Protein AF-A0A1F9B120-F1 (afdb_monomer_lite)

Structure (mmCIF, N/CA/C/O backbone):
data_AF-A0A1F9B120-F1
#
_entry.id   AF-A0A1F9B120-F1
#
loop_
_atom_site.group_PDB
_atom_site.id
_atom_site.type_symbol
_atom_site.label_atom_id
_atom_site.label_alt_id
_atom_site.label_comp_id
_atom_site.label_asym_id
_atom_site.label_entity_id
_atom_site.label_seq_id
_atom_site.pdbx_PDB_ins_code
_atom_site.Cartn_x
_atom_site.Cartn_y
_atom_site.Cartn_z
_atom_site.occupancy
_atom_site.B_iso_or_equiv
_atom_site.auth_seq_id
_atom_site.auth_comp_id
_atom_site.auth_asym_id
_atom_site.auth_atom_id
_atom_site.pdbx_PDB_model_num
ATOM 1 N N . MET A 1 1 ? -5.969 7.418 18.786 1.00 57.41 1 MET A N 1
ATOM 2 C CA . MET A 1 1 ? -7.085 6.460 18.992 1.00 57.41 1 MET A CA 1
ATOM 3 C C . MET A 1 1 ? -6.621 5.080 18.533 1.00 57.41 1 MET A C 1
ATOM 5 O O . MET A 1 1 ? -5.687 5.028 17.750 1.00 57.41 1 MET A O 1
ATOM 9 N N . MET A 1 2 ? -7.207 3.982 19.022 1.00 72.44 2 MET A N 1
ATOM 10 C CA . MET A 1 2 ? -6.655 2.609 18.945 1.00 72.44 2 MET A CA 1
ATOM 11 C C . MET A 1 2 ? -6.140 2.167 17.556 1.00 72.44 2 MET A C 1
ATOM 13 O O . MET A 1 2 ? -5.063 1.582 17.467 1.00 72.44 2 MET A O 1
ATOM 17 N N . PHE A 1 3 ? -6.826 2.544 16.469 1.00 71.00 3 PHE A N 1
ATOM 18 C CA . PHE A 1 3 ? -6.366 2.329 15.087 1.00 71.00 3 PHE A CA 1
ATOM 19 C C . PHE A 1 3 ? -4.988 2.939 14.799 1.00 71.00 3 PHE A C 1
ATOM 21 O O . PHE A 1 3 ? -4.132 2.298 14.197 1.00 71.00 3 PHE A O 1
ATOM 28 N N . SER A 1 4 ? -4.765 4.174 15.254 1.00 73.00 4 SER A N 1
ATOM 29 C CA . SER A 1 4 ? -3.504 4.903 15.097 1.00 73.00 4 SER A CA 1
ATOM 30 C C . SER A 1 4 ? -2.367 4.201 15.843 1.00 73.00 4 SER A C 1
ATOM 32 O O . SER A 1 4 ? -1.250 4.141 15.343 1.00 73.00 4 SER A O 1
ATOM 34 N N . SER A 1 5 ? -2.662 3.655 17.027 1.00 76.06 5 SER A N 1
ATOM 35 C CA . SER A 1 5 ? -1.691 2.945 17.862 1.00 76.06 5 SER A CA 1
ATOM 36 C C . SER A 1 5 ? -1.282 1.608 17.241 1.00 76.06 5 SER A C 1
ATOM 38 O O . SER A 1 5 ? -0.092 1.337 17.139 1.00 76.06 5 SER A O 1
ATOM 40 N N . MET A 1 6 ? -2.236 0.805 16.752 1.00 75.75 6 MET A N 1
ATOM 41 C CA . MET A 1 6 ? -1.923 -0.479 16.103 1.00 75.75 6 MET A CA 1
ATOM 42 C C . MET A 1 6 ? -1.210 -0.290 14.761 1.00 75.75 6 MET A C 1
ATOM 44 O O . MET A 1 6 ? -0.266 -1.012 14.456 1.00 75.75 6 MET A O 1
ATOM 48 N N . GLN A 1 7 ? -1.589 0.737 13.993 1.00 72.62 7 GLN A N 1
ATOM 49 C CA . GLN A 1 7 ? -0.889 1.088 12.759 1.00 72.62 7 GLN A CA 1
ATOM 50 C C .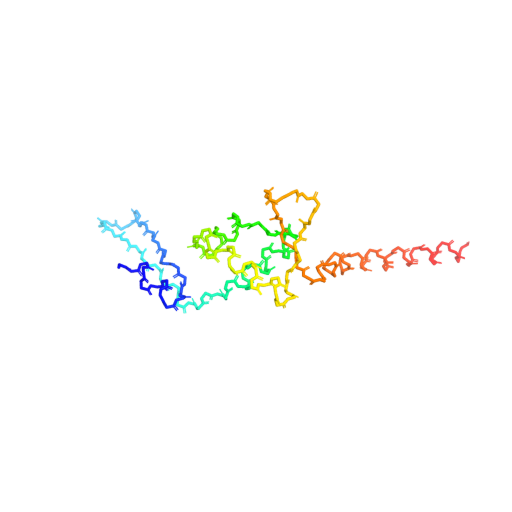 GLN A 1 7 ? 0.553 1.547 13.021 1.00 72.62 7 GLN A C 1
ATOM 52 O O . GLN A 1 7 ? 1.441 1.211 12.241 1.00 72.62 7 GLN A O 1
ATOM 57 N N . ALA A 1 8 ? 0.798 2.290 14.107 1.00 73.19 8 ALA A N 1
ATOM 58 C CA . ALA A 1 8 ? 2.139 2.746 14.478 1.00 73.19 8 ALA A CA 1
ATOM 59 C C . ALA A 1 8 ? 3.080 1.588 14.845 1.00 73.19 8 ALA A C 1
ATOM 61 O O . ALA A 1 8 ? 4.277 1.679 14.589 1.00 73.19 8 ALA A O 1
ATOM 62 N N . VAL A 1 9 ? 2.535 0.507 15.408 1.00 72.88 9 VAL A N 1
ATOM 63 C CA . VAL A 1 9 ? 3.287 -0.705 15.779 1.00 72.88 9 VAL A CA 1
ATOM 64 C C . VAL A 1 9 ? 3.295 -1.741 14.641 1.00 72.88 9 VAL A C 1
ATOM 66 O O . VAL A 1 9 ? 3.931 -2.780 14.749 1.00 72.88 9 VAL A O 1
ATOM 69 N N . GLY A 1 10 ? 2.635 -1.458 13.512 1.00 63.41 10 GLY A N 1
ATOM 70 C CA . GLY A 1 10 ? 2.623 -2.353 12.354 1.00 63.41 10 GLY A CA 1
ATOM 71 C C . GLY A 1 10 ? 1.779 -3.615 12.545 1.00 63.41 10 GLY A C 1
ATOM 72 O O . GLY A 1 10 ? 1.963 -4.569 11.802 1.00 63.41 10 GLY A O 1
ATOM 73 N N . SER A 1 11 ? 0.847 -3.641 13.497 1.00 75.56 11 SER A N 1
ATOM 74 C CA . SER A 1 11 ? -0.078 -4.765 13.697 1.00 75.56 11 SER A CA 1
ATOM 75 C C . SER A 1 11 ? -1.321 -4.639 12.804 1.00 75.56 11 SER A C 1
ATOM 77 O O . SER A 1 11 ? -1.631 -3.563 12.276 1.00 75.56 11 SER A O 1
ATOM 79 N N . TYR A 1 12 ? -2.061 -5.737 12.628 1.00 71.12 12 TYR A N 1
ATOM 80 C CA . TYR A 1 12 ? -3.353 -5.709 11.931 1.00 71.12 12 TYR A CA 1
ATOM 81 C C . TYR A 1 12 ? -4.364 -4.777 12.626 1.00 71.12 12 TYR A C 1
ATOM 83 O O . TYR A 1 12 ? -4.322 -4.619 13.845 1.00 71.12 12 TYR A O 1
ATOM 91 N N . PRO A 1 13 ? -5.282 -4.135 11.876 1.00 73.12 13 PRO A N 1
ATOM 92 C CA . PRO A 1 13 ? -6.296 -3.280 12.476 1.00 73.12 13 PRO A CA 1
ATOM 93 C C . PRO A 1 13 ? -7.249 -4.092 13.374 1.00 73.12 13 PRO A C 1
ATOM 95 O O . PRO A 1 13 ? -7.498 -5.268 13.098 1.00 73.12 13 PRO A O 1
ATOM 98 N N . PRO A 1 14 ? -7.819 -3.465 14.416 1.00 80.19 14 PRO A N 1
ATOM 99 C CA . PRO A 1 14 ? -8.784 -4.119 15.290 1.00 80.19 14 PRO A CA 1
ATOM 100 C C . PRO A 1 14 ? -10.068 -4.460 14.524 1.00 80.19 14 PRO A C 1
ATOM 102 O O . PRO A 1 14 ? -10.560 -3.654 13.728 1.00 80.19 14 PRO A O 1
ATOM 105 N N . LEU A 1 15 ? -10.618 -5.647 14.784 1.00 79.62 15 LEU A N 1
ATOM 106 C CA . LEU A 1 15 ? -11.903 -6.087 14.242 1.00 79.62 15 LEU A CA 1
ATOM 107 C C . LEU A 1 15 ? -12.998 -5.868 15.287 1.00 79.62 15 LEU A C 1
ATOM 109 O O . LEU A 1 15 ? -12.824 -6.235 16.449 1.00 79.62 15 LEU A O 1
ATOM 113 N N . TYR A 1 16 ? -14.120 -5.289 14.862 1.00 79.69 16 TYR A N 1
ATOM 114 C CA . TYR A 1 16 ? -15.265 -5.002 15.724 1.00 79.69 16 TYR A CA 1
ATOM 115 C C . TYR A 1 16 ? -16.461 -5.830 15.282 1.00 79.69 16 TYR A C 1
ATOM 117 O O . TYR A 1 16 ? -16.879 -5.751 14.127 1.00 79.69 16 TYR A O 1
ATOM 125 N N . PHE A 1 17 ? -17.031 -6.575 16.221 1.00 76.12 17 PHE A N 1
ATOM 126 C CA . PHE A 1 17 ? -18.272 -7.308 16.024 1.00 76.12 17 PHE A CA 1
ATOM 127 C C . PHE A 1 17 ? -19.285 -6.848 17.069 1.00 76.12 17 PHE A C 1
ATOM 129 O O . PHE A 1 17 ? -19.014 -6.891 18.272 1.00 76.12 17 PHE A O 1
ATOM 136 N N . SER A 1 18 ? -20.453 -6.392 16.615 1.00 75.25 18 SER A N 1
ATOM 137 C CA . SER A 1 18 ? -21.607 -6.225 17.493 1.00 75.25 18 SER A CA 1
ATOM 138 C C . SER A 1 18 ? -22.197 -7.603 17.767 1.00 75.25 18 SER A C 1
ATOM 140 O O . SER A 1 18 ? -22.432 -8.381 16.841 1.00 75.25 18 SER A O 1
ATOM 142 N N . SER A 1 19 ? -22.404 -7.929 19.041 1.00 67.62 19 SER A N 1
ATOM 143 C CA . SER A 1 19 ? -23.056 -9.181 19.414 1.00 67.62 19 SER A CA 1
ATOM 144 C C . SER A 1 19 ? -24.530 -8.907 19.697 1.00 67.62 19 SER A C 1
ATOM 146 O O . SER A 1 19 ? -24.834 -8.324 20.735 1.00 67.62 19 SER A O 1
ATOM 148 N N . PRO A 1 20 ? -25.458 -9.323 18.819 1.00 66.88 20 PRO A N 1
ATOM 149 C CA . PRO A 1 20 ? -26.888 -9.137 19.059 1.00 66.88 20 PRO A CA 1
ATOM 150 C C . PRO A 1 20 ? -27.443 -10.091 20.130 1.00 66.88 20 PRO A C 1
ATOM 152 O O . PRO A 1 20 ? -28.608 -9.988 20.492 1.00 66.88 20 PRO A O 1
ATOM 155 N N . TYR A 1 21 ? -26.634 -11.043 20.610 1.00 65.81 21 TYR A N 1
ATOM 156 C CA . TYR A 1 21 ? -27.040 -12.080 21.566 1.00 65.81 21 TYR A CA 1
ATOM 157 C C . TYR A 1 21 ? -26.727 -11.726 23.024 1.00 65.81 21 TYR A C 1
ATOM 159 O O . TYR A 1 21 ? -27.046 -12.497 23.925 1.00 65.81 21 TYR A O 1
ATOM 167 N N . LEU A 1 22 ? -26.065 -10.593 23.263 1.00 66.00 22 LEU A N 1
ATOM 168 C CA . LEU A 1 22 ? -25.861 -10.054 24.601 1.00 66.00 22 LEU A CA 1
ATOM 169 C C . LEU A 1 22 ? -27.055 -9.158 24.940 1.00 66.00 22 LEU A C 1
ATOM 171 O O . LEU A 1 22 ? -27.415 -8.286 24.158 1.00 66.00 22 LEU A O 1
ATOM 175 N N . GLU A 1 23 ? -27.657 -9.354 26.115 1.00 66.94 23 GLU A N 1
ATOM 176 C CA . GLU A 1 23 ? -28.783 -8.528 26.593 1.00 66.94 23 GLU A CA 1
ATOM 177 C C . GLU A 1 23 ? -28.394 -7.058 26.852 1.00 66.94 23 GLU A C 1
ATOM 179 O O . GLU A 1 23 ? -29.246 -6.226 27.155 1.00 66.94 23 GLU A O 1
ATOM 184 N N . GLN A 1 24 ? -27.106 -6.728 26.739 1.00 74.12 24 GLN A N 1
ATOM 185 C CA . GLN A 1 24 ? -26.544 -5.394 26.920 1.00 74.12 24 GLN A CA 1
ATOM 186 C C . GLN A 1 24 ? -25.777 -4.984 25.660 1.00 74.12 24 GLN A C 1
ATOM 188 O O . GLN A 1 24 ? -25.124 -5.825 25.037 1.00 74.12 24 GLN A O 1
ATOM 193 N N . ASP A 1 25 ? -25.801 -3.689 25.328 1.00 75.88 25 ASP A N 1
ATOM 194 C CA . ASP A 1 25 ? -25.007 -3.121 24.234 1.00 75.88 25 ASP A CA 1
ATOM 195 C C . ASP A 1 25 ? -23.512 -3.368 24.481 1.00 75.88 25 ASP A C 1
ATOM 197 O O . ASP A 1 25 ? -22.864 -2.706 25.295 1.00 75.88 25 ASP A O 1
ATOM 201 N N . ALA A 1 26 ? -22.959 -4.345 23.764 1.00 74.31 26 ALA A N 1
ATOM 202 C CA . ALA A 1 26 ? -21.578 -4.772 23.897 1.00 74.31 26 ALA A CA 1
ATOM 203 C C . ALA A 1 26 ? -20.925 -4.956 22.522 1.00 74.31 26 ALA A C 1
ATOM 205 O O . ALA A 1 26 ? -21.510 -5.499 21.579 1.00 74.31 26 ALA A O 1
ATOM 206 N N . VAL A 1 27 ? -19.669 -4.518 22.424 1.00 75.00 27 VAL A N 1
ATOM 207 C CA . VAL A 1 27 ? -18.841 -4.662 21.225 1.00 75.00 27 VAL A CA 1
ATOM 208 C C . VAL A 1 27 ? -17.683 -5.592 21.547 1.00 75.00 27 VAL A C 1
ATOM 210 O O . VAL A 1 27 ? -16.869 -5.305 22.424 1.00 75.00 27 VAL A O 1
ATOM 213 N N . MET A 1 28 ? -17.592 -6.701 20.816 1.00 79.00 28 MET A N 1
ATOM 214 C CA . MET A 1 28 ? -16.432 -7.578 20.878 1.00 79.00 28 MET A CA 1
ATOM 215 C C . MET A 1 28 ? -15.329 -6.996 19.995 1.00 79.00 28 MET A C 1
ATOM 217 O O . MET A 1 28 ? -15.535 -6.766 18.800 1.00 79.00 28 MET A O 1
ATOM 221 N N . VAL A 1 29 ? -14.158 -6.766 20.590 1.00 75.06 29 VAL A N 1
ATOM 222 C CA . VAL A 1 29 ? -12.966 -6.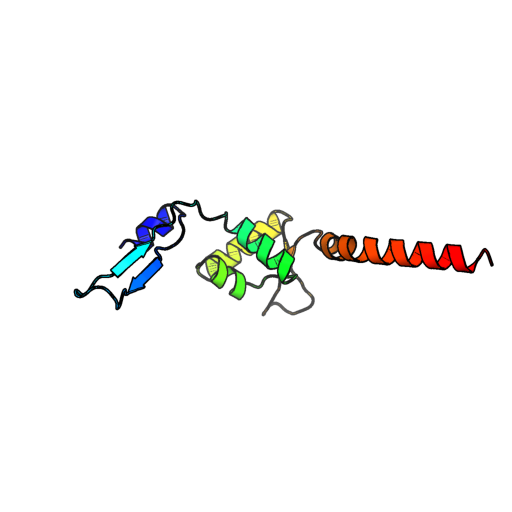287 19.885 1.00 75.06 29 VAL A CA 1
ATOM 223 C C . VAL A 1 29 ? -11.953 -7.419 19.813 1.00 75.06 29 VAL A C 1
ATOM 225 O O . VAL A 1 29 ? -11.468 -7.889 20.841 1.00 75.06 29 VAL A O 1
ATOM 228 N N . THR A 1 30 ? -11.610 -7.846 18.602 1.00 77.44 30 THR A N 1
ATOM 229 C CA . THR A 1 30 ? -10.546 -8.830 18.381 1.00 77.44 30 THR A CA 1
ATOM 230 C C . THR A 1 30 ? -9.284 -8.109 17.925 1.00 77.44 30 THR A C 1
ATOM 232 O O . THR A 1 30 ? -9.275 -7.445 16.886 1.00 77.44 30 THR A O 1
ATOM 235 N N . LEU A 1 31 ? -8.218 -8.240 18.717 1.00 73.94 31 LEU A N 1
ATOM 236 C CA . LEU A 1 31 ? -6.895 -7.698 18.418 1.00 73.94 31 LEU A CA 1
ATOM 237 C C . LEU A 1 31 ? -5.995 -8.836 17.947 1.00 73.94 31 LEU A C 1
ATOM 239 O O . LEU A 1 31 ? -5.638 -9.712 18.732 1.00 73.94 31 LEU A O 1
ATOM 243 N N . LEU A 1 32 ? -5.628 -8.826 16.670 1.00 67.94 32 LEU A N 1
ATOM 244 C CA . LEU A 1 32 ? -4.650 -9.767 16.139 1.00 67.94 32 LEU A CA 1
ATOM 245 C C . LEU A 1 32 ? -3.253 -9.187 16.381 1.00 67.94 32 LEU A C 1
ATOM 247 O O . LEU A 1 32 ? -2.877 -8.190 15.765 1.00 67.94 32 LEU A O 1
ATOM 251 N N . ASN A 1 33 ? -2.497 -9.796 17.298 1.00 61.81 33 ASN A N 1
ATOM 252 C CA . ASN A 1 33 ? -1.127 -9.393 17.650 1.00 61.81 33 ASN A CA 1
ATOM 253 C C . ASN A 1 33 ? -0.080 -9.894 16.635 1.00 61.81 33 ASN A C 1
ATOM 255 O O . ASN A 1 33 ? 1.071 -10.146 16.981 1.00 61.81 33 ASN A O 1
ATOM 259 N N . GLU A 1 34 ? -0.493 -10.105 15.390 1.00 68.94 34 GLU A N 1
ATOM 260 C CA . GLU A 1 34 ? 0.398 -10.534 14.322 1.00 68.94 34 GLU A CA 1
ATOM 261 C C . GLU A 1 34 ? 1.032 -9.301 13.681 1.00 68.94 34 GLU A C 1
ATOM 263 O O . GLU A 1 34 ? 0.342 -8.333 13.332 1.00 68.94 34 GLU A O 1
ATOM 268 N N . GLU A 1 35 ? 2.358 -9.334 13.548 1.00 68.69 35 GLU A N 1
ATOM 269 C CA . GLU A 1 35 ? 3.095 -8.329 12.795 1.00 68.69 35 GLU A CA 1
ATOM 270 C C . GLU A 1 35 ? 2.613 -8.375 11.347 1.00 68.69 35 GLU A C 1
ATOM 272 O O . GLU A 1 35 ? 2.588 -9.426 10.698 1.00 68.69 35 GLU A O 1
ATOM 277 N N . ARG A 1 36 ? 2.155 -7.231 10.842 1.00 68.69 36 ARG A N 1
ATOM 278 C CA . ARG A 1 36 ? 1.667 -7.153 9.477 1.00 68.69 36 ARG A CA 1
ATOM 279 C C . ARG A 1 36 ? 2.850 -7.417 8.541 1.00 68.69 36 ARG A C 1
ATOM 281 O O . ARG A 1 36 ? 3.865 -6.730 8.672 1.00 68.69 36 ARG A O 1
ATOM 288 N N . PRO A 1 37 ? 2.697 -8.316 7.54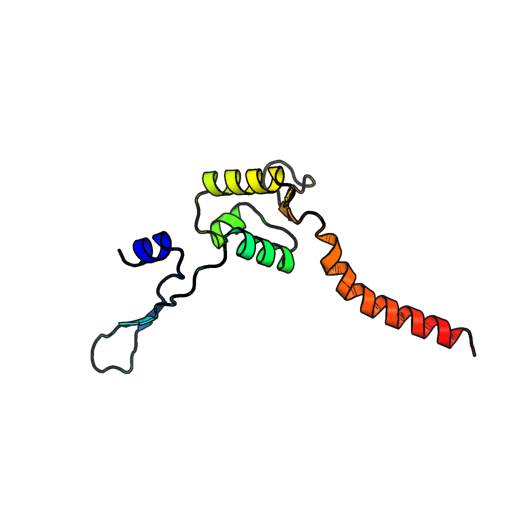9 1.00 75.38 37 PRO A N 1
ATOM 289 C CA . PRO A 1 37 ? 3.721 -8.545 6.540 1.00 75.38 37 PRO A CA 1
ATOM 290 C C . PRO A 1 37 ? 4.195 -7.224 5.947 1.00 75.38 37 PRO A C 1
ATOM 292 O O . PRO A 1 37 ? 3.390 -6.296 5.756 1.00 75.38 37 PRO A O 1
ATOM 295 N N . ALA A 1 38 ? 5.483 -7.125 5.634 1.00 84.31 38 ALA A N 1
ATOM 296 C CA . ALA A 1 38 ? 6.036 -5.890 5.101 1.00 84.31 38 ALA A CA 1
ATOM 297 C C . ALA A 1 38 ? 5.245 -5.466 3.851 1.00 84.31 38 ALA A C 1
ATOM 299 O O . ALA A 1 38 ? 4.742 -6.299 3.095 1.00 84.31 38 ALA A O 1
ATOM 300 N N . VAL A 1 39 ? 5.132 -4.158 3.592 1.00 85.88 39 VAL A N 1
ATOM 301 C CA . VAL A 1 39 ? 4.345 -3.664 2.442 1.00 85.88 39 VAL A CA 1
ATOM 302 C C . VAL A 1 39 ? 4.797 -4.317 1.129 1.00 85.88 39 VAL A C 1
ATOM 304 O O . VAL A 1 39 ? 3.974 -4.585 0.257 1.00 85.88 39 VAL A O 1
ATOM 307 N N . TRP A 1 40 ? 6.093 -4.616 1.008 1.00 87.38 40 TRP A N 1
ATOM 308 C CA . TRP A 1 40 ? 6.638 -5.348 -0.129 1.00 87.38 40 TRP A CA 1
ATOM 309 C C . TRP A 1 40 ? 6.054 -6.757 -0.285 1.00 87.38 40 TRP A C 1
ATOM 311 O O . TRP A 1 40 ? 5.722 -7.134 -1.401 1.00 87.38 40 TRP A O 1
ATOM 321 N N . GLU A 1 41 ? 5.896 -7.525 0.791 1.00 87.25 41 GLU A N 1
ATOM 322 C CA . GLU A 1 41 ? 5.377 -8.898 0.727 1.00 87.25 41 GLU A CA 1
ATOM 323 C C . GLU A 1 41 ? 3.928 -8.907 0.241 1.00 87.25 41 GLU A C 1
ATOM 325 O O . GLU A 1 41 ? 3.594 -9.613 -0.707 1.00 87.25 41 GLU A O 1
ATOM 330 N N . GLN A 1 42 ? 3.099 -8.009 0.781 1.00 87.94 42 GLN A N 1
ATOM 331 C CA . GLN A 1 42 ? 1.711 -7.836 0.337 1.00 87.94 42 GLN A CA 1
ATOM 332 C C . GLN A 1 42 ? 1.621 -7.445 -1.149 1.00 87.94 42 GLN A C 1
ATOM 334 O O . GLN A 1 42 ? 0.734 -7.896 -1.873 1.00 87.94 42 GLN A O 1
ATOM 339 N N . VAL A 1 43 ? 2.538 -6.592 -1.616 1.00 90.19 43 VAL A N 1
ATOM 340 C CA . VAL A 1 43 ? 2.621 -6.172 -3.022 1.00 90.19 43 VAL A CA 1
ATOM 341 C C . VAL A 1 43 ? 3.130 -7.301 -3.914 1.00 90.19 43 VAL A C 1
ATOM 343 O O . VAL A 1 43 ? 2.581 -7.509 -4.992 1.00 90.19 43 VAL A O 1
ATOM 346 N N . SER A 1 44 ? 4.144 -8.041 -3.473 1.00 86.19 44 SER A N 1
ATOM 347 C CA . SER A 1 44 ? 4.695 -9.197 -4.179 1.00 86.19 44 SER A CA 1
ATOM 348 C C . SER A 1 44 ? 3.615 -10.255 -4.386 1.00 86.19 44 SER A C 1
ATOM 350 O O . SER A 1 44 ? 3.395 -10.691 -5.513 1.00 86.19 44 SER A O 1
ATOM 352 N N . ASP A 1 45 ? 2.853 -10.581 -3.341 1.00 87.44 45 ASP A N 1
ATOM 353 C CA . ASP A 1 45 ? 1.727 -11.513 -3.418 1.00 87.44 45 ASP A CA 1
ATOM 354 C C . ASP A 1 45 ? 0.613 -11.014 -4.334 1.00 87.44 45 ASP A C 1
ATOM 356 O O . ASP A 1 45 ? 0.060 -11.783 -5.125 1.00 87.44 45 ASP A O 1
ATOM 360 N N . TRP A 1 46 ? 0.303 -9.716 -4.280 1.00 89.75 46 TRP A N 1
ATOM 361 C CA . TRP A 1 46 ? -0.644 -9.104 -5.207 1.00 89.75 46 TRP A CA 1
ATOM 362 C C . TRP A 1 46 ? -0.187 -9.255 -6.661 1.00 89.75 46 TRP A C 1
ATOM 364 O O . TRP A 1 46 ? -0.992 -9.644 -7.506 1.00 89.75 46 TRP A O 1
ATOM 374 N N . ILE A 1 47 ? 1.089 -8.991 -6.957 1.00 89.00 47 ILE A N 1
ATOM 375 C CA . ILE A 1 47 ? 1.655 -9.130 -8.304 1.00 89.00 47 ILE A CA 1
ATOM 376 C C . ILE A 1 47 ? 1.688 -10.599 -8.733 1.00 89.00 47 ILE A C 1
ATOM 378 O O . ILE A 1 47 ? 1.352 -10.889 -9.874 1.00 89.00 47 ILE A O 1
ATOM 382 N N . ASN A 1 48 ? 2.012 -11.538 -7.842 1.00 85.06 48 ASN A N 1
ATOM 383 C CA . ASN A 1 48 ? 1.999 -12.968 -8.167 1.00 85.06 48 ASN A CA 1
ATOM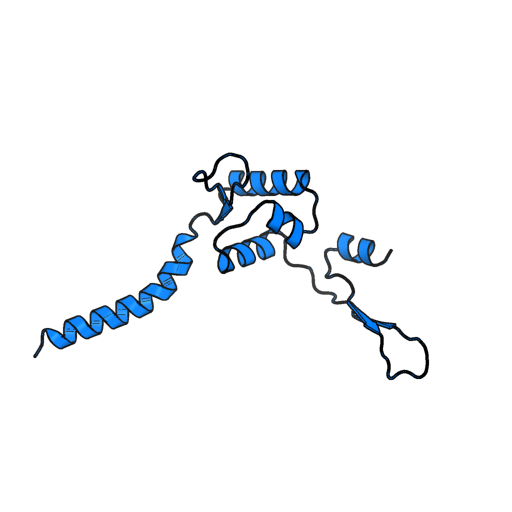 384 C C . ASN A 1 48 ? 0.590 -13.446 -8.574 1.00 85.06 48 ASN A C 1
ATOM 386 O O . ASN A 1 48 ? 0.464 -14.325 -9.420 1.00 85.06 48 ASN A O 1
ATOM 390 N N . ARG A 1 49 ? -0.472 -12.851 -8.008 1.00 85.75 49 ARG A N 1
ATOM 391 C CA . ARG A 1 49 ? -1.873 -13.190 -8.325 1.00 85.75 49 ARG A CA 1
ATOM 392 C C . ARG A 1 49 ? -2.452 -12.412 -9.512 1.00 85.75 49 ARG A C 1
ATOM 394 O O . ARG A 1 49 ? -3.260 -12.957 -10.252 1.00 85.75 49 ARG A O 1
ATOM 401 N N . ASN A 1 50 ? -2.080 -11.141 -9.679 1.00 86.88 50 ASN A N 1
ATOM 402 C CA . ASN A 1 50 ? -2.686 -10.224 -10.662 1.00 86.88 50 ASN A CA 1
ATOM 403 C C . ASN A 1 50 ? -1.751 -9.864 -11.836 1.00 86.88 50 ASN A C 1
ATOM 405 O O . ASN A 1 50 ? -2.140 -9.123 -12.739 1.00 86.88 50 ASN A O 1
ATOM 409 N N . GLY A 1 51 ? -0.500 -10.323 -11.812 1.00 85.56 51 GLY A N 1
ATOM 410 C CA . GLY A 1 51 ? 0.545 -10.088 -12.816 1.00 85.56 51 GLY A CA 1
ATOM 411 C C . GLY A 1 51 ? 1.204 -8.704 -12.767 1.00 85.56 51 GLY A C 1
ATOM 412 O O . GLY A 1 51 ? 2.379 -8.560 -13.095 1.00 85.56 51 GLY A O 1
ATOM 413 N N . SER A 1 52 ? 0.482 -7.669 -12.340 1.00 88.88 52 SER A N 1
ATOM 414 C CA . SER A 1 52 ? 0.994 -6.296 -12.278 1.00 88.88 52 SER A CA 1
ATOM 415 C C . SER A 1 52 ? 0.344 -5.496 -11.155 1.00 88.88 52 SER A C 1
ATOM 417 O O . SER A 1 52 ? -0.722 -5.867 -10.665 1.00 88.88 52 SER A O 1
ATOM 419 N N . ILE A 1 53 ? 0.978 -4.391 -10.762 1.00 91.19 53 ILE A N 1
ATOM 420 C CA . ILE A 1 53 ? 0.447 -3.454 -9.776 1.00 91.19 53 ILE A CA 1
ATOM 421 C C . ILE A 1 53 ? 0.387 -2.026 -10.320 1.00 91.19 53 ILE A C 1
ATOM 423 O O . ILE A 1 53 ? 1.309 -1.554 -10.984 1.00 91.19 53 ILE A O 1
ATOM 427 N N . SER A 1 54 ? -0.694 -1.311 -10.015 1.00 91.94 54 SER A N 1
ATOM 428 C CA . SER A 1 54 ? -0.811 0.132 -10.258 1.00 91.94 54 SER A CA 1
ATOM 429 C C . SER A 1 54 ? -0.619 0.957 -8.978 1.00 91.94 54 SER A C 1
ATOM 431 O O . SER A 1 54 ? -0.782 0.464 -7.862 1.00 91.94 54 SER A O 1
ATOM 433 N N . ASN A 1 55 ? -0.345 2.262 -9.109 1.00 91.38 55 ASN A N 1
ATOM 434 C CA . ASN A 1 55 ? -0.270 3.169 -7.950 1.00 91.38 55 ASN A CA 1
ATOM 435 C C . ASN A 1 55 ? -1.575 3.152 -7.126 1.00 91.38 55 ASN A C 1
ATOM 437 O O . ASN A 1 55 ? -1.550 3.121 -5.898 1.00 91.38 55 ASN A O 1
ATOM 441 N N . ARG A 1 56 ? -2.733 3.076 -7.796 1.00 90.38 56 ARG A N 1
ATOM 442 C CA . ARG A 1 56 ? -4.038 2.958 -7.129 1.00 90.38 56 ARG A CA 1
ATOM 443 C C . ARG A 1 56 ? -4.124 1.702 -6.259 1.00 90.38 56 ARG A C 1
ATOM 445 O O . ARG A 1 56 ? -4.596 1.785 -5.128 1.00 90.38 56 ARG A O 1
ATOM 452 N N . GLU A 1 57 ? -3.676 0.561 -6.774 1.00 91.25 57 GLU A N 1
ATOM 453 C CA . GLU A 1 57 ? -3.667 -0.698 -6.024 1.00 91.25 57 GLU A CA 1
ATOM 454 C C . GLU A 1 57 ? -2.699 -0.643 -4.846 1.00 91.25 57 GLU A C 1
ATOM 456 O O . GLU A 1 57 ? -3.088 -1.008 -3.740 1.00 91.25 57 GLU A O 1
ATOM 461 N N . LEU A 1 58 ? -1.493 -0.098 -5.041 1.00 91.69 58 LEU A N 1
ATOM 462 C CA . LEU A 1 58 ? -0.525 0.072 -3.958 1.00 91.69 58 LEU A CA 1
ATOM 463 C C . LEU A 1 58 ? -1.096 0.914 -2.813 1.00 91.69 58 LEU A C 1
ATOM 465 O O . LEU A 1 58 ? -0.984 0.536 -1.650 1.00 91.69 58 LEU A O 1
ATOM 469 N N . ARG A 1 59 ? -1.753 2.034 -3.131 1.00 92.88 59 ARG A N 1
ATOM 470 C CA . ARG A 1 59 ? -2.409 2.878 -2.124 1.00 92.88 59 ARG A CA 1
ATOM 471 C C . ARG A 1 59 ? -3.487 2.121 -1.357 1.00 92.88 59 ARG A C 1
ATOM 473 O O . ARG A 1 59 ? -3.596 2.298 -0.149 1.00 92.88 59 ARG A O 1
ATOM 480 N N . ARG A 1 60 ? -4.262 1.273 -2.041 1.00 89.69 60 ARG A N 1
ATOM 481 C CA . ARG A 1 60 ? -5.304 0.450 -1.415 1.00 89.69 60 ARG A CA 1
ATOM 482 C C . ARG A 1 60 ? -4.714 -0.618 -0.491 1.00 89.69 60 ARG A C 1
ATOM 484 O O . ARG A 1 60 ? -5.242 -0.811 0.593 1.00 89.69 60 ARG A O 1
ATOM 491 N N . ILE A 1 61 ? -3.633 -1.282 -0.904 1.00 87.31 61 ILE A N 1
ATOM 492 C CA . ILE A 1 61 ? -2.966 -2.330 -0.113 1.00 87.31 61 ILE A CA 1
ATOM 493 C C . ILE A 1 61 ? -2.288 -1.711 1.113 1.00 87.31 61 ILE A C 1
ATOM 495 O O . ILE A 1 61 ? -2.536 -2.117 2.244 1.00 87.31 61 ILE A O 1
ATOM 499 N N . ALA A 1 62 ? -1.457 -0.693 0.901 1.00 86.06 62 ALA A N 1
ATOM 500 C CA . ALA A 1 62 ? -0.616 -0.124 1.948 1.00 86.06 62 ALA A CA 1
ATOM 501 C C . ALA A 1 62 ? -1.318 0.951 2.798 1.00 86.06 62 ALA A C 1
ATOM 503 O O . ALA A 1 62 ? -0.796 1.329 3.842 1.00 86.06 62 ALA A O 1
ATOM 504 N N . GLY A 1 63 ? -2.478 1.465 2.374 1.00 86.50 63 GLY A N 1
ATOM 505 C CA . GLY A 1 63 ? -3.183 2.544 3.076 1.00 86.50 63 GLY A CA 1
ATOM 506 C C . GLY A 1 63 ? -2.415 3.872 3.079 1.00 86.50 63 GLY A C 1
ATOM 507 O O . GLY A 1 63 ? -2.483 4.621 4.050 1.00 86.50 63 GLY A O 1
ATOM 508 N N . ILE A 1 64 ? -1.647 4.152 2.020 1.00 89.00 64 ILE A N 1
ATOM 509 C CA . ILE A 1 64 ? -0.760 5.323 1.920 1.00 89.00 64 ILE A CA 1
ATOM 510 C C . ILE A 1 64 ? -1.224 6.335 0.867 1.00 89.00 64 ILE A C 1
ATOM 512 O O . ILE A 1 64 ? -1.968 6.031 -0.069 1.00 89.00 64 ILE A O 1
ATOM 516 N N . GLU A 1 65 ? -0.730 7.563 0.998 1.00 89.56 65 GLU A N 1
ATOM 517 C CA . GLU A 1 65 ? -0.972 8.647 0.047 1.00 89.56 65 GLU A CA 1
ATOM 518 C C . GLU A 1 65 ? -0.243 8.450 -1.288 1.00 89.56 65 GLU A C 1
ATOM 520 O O . GLU A 1 65 ? 0.791 7.783 -1.372 1.00 89.56 65 GLU A O 1
ATOM 525 N N . THR A 1 66 ? -0.742 9.114 -2.335 1.00 90.31 66 THR A N 1
ATOM 526 C CA . THR A 1 66 ? -0.217 9.023 -3.707 1.00 90.31 66 THR A CA 1
ATOM 527 C C . THR A 1 66 ? 1.273 9.320 -3.804 1.00 90.31 66 THR A C 1
ATOM 529 O O . THR A 1 66 ? 1.995 8.594 -4.479 1.00 90.31 66 THR A O 1
ATOM 532 N N . LEU A 1 67 ? 1.754 10.369 -3.132 1.00 90.75 67 LEU A N 1
ATOM 533 C CA . LEU A 1 67 ? 3.158 10.767 -3.227 1.00 90.75 67 LEU A CA 1
ATOM 534 C C . LEU A 1 67 ? 4.082 9.727 -2.580 1.00 90.75 67 LEU A C 1
ATOM 536 O O . LEU A 1 67 ? 5.136 9.409 -3.131 1.00 90.75 67 LEU A O 1
ATOM 540 N N . LYS A 1 68 ? 3.670 9.165 -1.435 1.00 90.00 68 LYS A N 1
ATOM 541 C CA . LYS A 1 68 ? 4.396 8.079 -0.762 1.00 90.00 68 LYS A CA 1
ATOM 542 C C . LYS A 1 68 ? 4.401 6.818 -1.626 1.00 90.00 68 LYS A C 1
ATOM 544 O O . LYS A 1 68 ? 5.466 6.247 -1.835 1.00 90.00 68 LYS A O 1
ATOM 549 N N . ALA A 1 69 ? 3.257 6.452 -2.203 1.00 91.69 69 ALA A N 1
ATOM 550 C CA . ALA A 1 69 ? 3.143 5.323 -3.122 1.00 91.69 69 ALA A CA 1
ATOM 551 C C . ALA A 1 69 ? 4.062 5.474 -4.346 1.00 91.69 69 ALA A C 1
ATOM 553 O O . ALA A 1 69 ? 4.815 4.557 -4.662 1.00 91.69 69 ALA A O 1
ATOM 554 N N . SER A 1 70 ? 4.082 6.647 -4.987 1.00 90.31 70 SER A N 1
ATOM 555 C CA . SER A 1 70 ? 4.975 6.918 -6.121 1.00 90.31 70 SER A CA 1
ATOM 556 C C . SER A 1 70 ? 6.455 6.800 -5.744 1.00 90.31 70 SER A C 1
ATOM 558 O O . SER A 1 70 ? 7.234 6.227 -6.503 1.00 90.31 70 SER A O 1
ATOM 560 N N . LYS A 1 71 ? 6.855 7.306 -4.567 1.00 92.94 71 LYS A N 1
ATOM 561 C CA . LYS A 1 71 ? 8.234 7.166 -4.068 1.00 92.94 71 LYS A CA 1
ATOM 562 C C . LYS A 1 71 ? 8.602 5.706 -3.806 1.00 92.94 71 LYS A C 1
ATOM 564 O O . LYS A 1 71 ? 9.713 5.304 -4.132 1.00 92.94 71 LYS A O 1
ATOM 569 N N . MET A 1 72 ? 7.684 4.920 -3.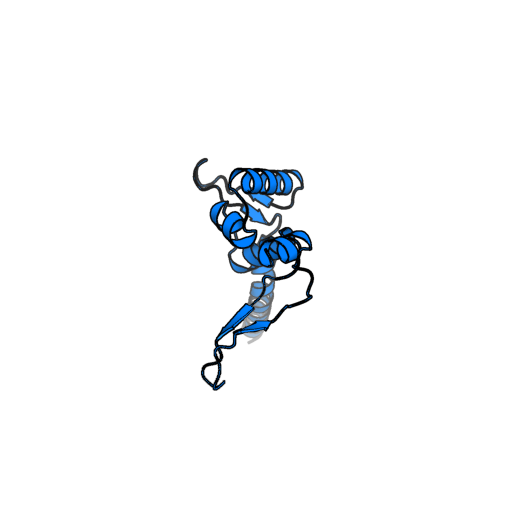246 1.00 92.31 72 MET A N 1
ATOM 570 C CA . MET A 1 72 ? 7.902 3.493 -2.993 1.00 92.31 72 MET A CA 1
ATOM 571 C C . MET A 1 72 ? 8.045 2.700 -4.290 1.00 92.31 72 MET A C 1
ATOM 573 O O . MET A 1 72 ? 9.001 1.946 -4.424 1.00 92.31 72 MET A O 1
ATOM 577 N N . LEU A 1 73 ? 7.162 2.929 -5.269 1.00 91.12 73 LEU A N 1
ATOM 578 C CA . LEU A 1 73 ? 7.266 2.308 -6.593 1.00 91.12 73 LEU A CA 1
ATOM 579 C C . LEU A 1 73 ? 8.597 2.640 -7.256 1.00 91.12 73 LEU A C 1
ATOM 581 O O . LEU A 1 73 ? 9.271 1.738 -7.735 1.00 91.12 73 LEU A O 1
ATOM 585 N N . LYS A 1 74 ? 9.005 3.915 -7.228 1.00 90.94 74 LYS A N 1
ATOM 586 C CA . LYS A 1 74 ? 10.306 4.325 -7.758 1.00 90.94 74 LYS A CA 1
ATOM 587 C C . LYS A 1 74 ? 11.451 3.608 -7.040 1.00 90.94 74 LYS A C 1
ATOM 589 O O . LYS A 1 74 ? 12.287 3.028 -7.708 1.00 90.94 74 LYS A O 1
ATOM 594 N N . LYS A 1 75 ? 11.441 3.563 -5.704 1.00 93.12 75 LYS A N 1
ATOM 595 C CA . LYS A 1 75 ? 12.462 2.857 -4.914 1.00 93.12 75 LYS A CA 1
ATOM 596 C C . LYS A 1 75 ? 12.564 1.372 -5.285 1.00 93.12 75 LYS A C 1
ATOM 598 O O . LYS A 1 75 ? 13.662 0.839 -5.321 1.00 93.12 75 LYS A O 1
ATOM 603 N N . TRP A 1 76 ? 11.441 0.701 -5.539 1.00 92.50 76 TRP A N 1
ATOM 604 C CA . TRP A 1 76 ? 11.437 -0.708 -5.945 1.00 92.50 76 TRP A CA 1
ATOM 605 C C . TRP A 1 76 ? 11.872 -0.925 -7.394 1.00 92.50 76 TRP A C 1
ATOM 607 O O . TRP A 1 76 ? 12.436 -1.969 -7.699 1.00 92.50 76 TRP A O 1
ATOM 617 N N . VAL A 1 77 ? 11.639 0.046 -8.278 1.00 90.56 77 VAL A N 1
ATOM 618 C CA . VAL A 1 77 ? 12.224 0.042 -9.626 1.00 90.56 77 VAL A CA 1
ATOM 619 C C . VAL A 1 77 ? 13.735 0.260 -9.550 1.00 90.56 77 VAL A C 1
ATOM 621 O O . VAL A 1 77 ? 14.480 -0.505 -10.141 1.00 90.56 77 VAL A O 1
ATOM 624 N N . ASP A 1 78 ? 14.187 1.239 -8.762 1.00 90.31 78 ASP A N 1
ATOM 625 C CA . ASP A 1 78 ? 15.610 1.549 -8.562 1.00 90.31 78 ASP A CA 1
ATOM 626 C C . ASP A 1 78 ? 16.377 0.385 -7.895 1.00 90.31 78 ASP A C 1
ATOM 628 O O . ASP A 1 78 ? 17.595 0.300 -8.009 1.00 90.31 78 ASP A O 1
ATOM 632 N N . ALA A 1 79 ? 15.672 -0.501 -7.183 1.00 88.06 79 ALA A N 1
ATOM 633 C CA . ALA A 1 79 ? 16.219 -1.697 -6.540 1.00 88.06 79 ALA A CA 1
ATOM 634 C C . ALA A 1 79 ? 16.089 -2.976 -7.394 1.00 88.06 79 ALA A C 1
ATOM 636 O O . ALA A 1 79 ? 16.247 -4.070 -6.856 1.00 88.06 79 ALA A O 1
ATOM 637 N N . ASP A 1 80 ? 15.739 -2.860 -8.681 1.00 86.88 80 ASP A N 1
ATOM 638 C CA . ASP A 1 80 ? 15.536 -3.990 -9.603 1.00 86.88 80 ASP A CA 1
ATOM 639 C C . ASP A 1 80 ? 14.514 -5.033 -9.106 1.00 86.88 80 ASP A C 1
ATOM 641 O O . ASP A 1 80 ? 14.592 -6.228 -9.393 1.00 86.88 80 ASP A O 1
ATOM 645 N N . MET A 1 81 ? 13.504 -4.586 -8.357 1.00 87.38 81 MET A N 1
ATOM 646 C CA . MET A 1 81 ? 12.414 -5.441 -7.873 1.00 87.38 81 MET A CA 1
ATOM 647 C C . MET A 1 81 ? 11.195 -5.371 -8.805 1.00 87.38 81 MET A C 1
ATOM 649 O O . MET A 1 81 ? 10.454 -6.351 -8.949 1.00 87.38 81 MET A O 1
ATOM 653 N N . LEU A 1 82 ? 10.987 -4.216 -9.451 1.00 90.44 82 LEU A N 1
ATOM 654 C CA . LEU A 1 82 ? 9.875 -3.942 -10.363 1.00 90.44 82 LEU A CA 1
ATOM 655 C C . LEU A 1 82 ? 10.351 -3.364 -11.700 1.00 90.44 82 LEU A C 1
ATOM 657 O O . LEU A 1 82 ? 11.279 -2.566 -11.742 1.00 90.44 82 LEU A O 1
ATOM 661 N N . VAL A 1 83 ? 9.631 -3.681 -12.777 1.00 88.94 83 VAL A N 1
ATOM 662 C CA . VAL A 1 83 ? 9.786 -3.059 -14.100 1.00 88.94 83 VAL A CA 1
ATOM 663 C C . VAL A 1 83 ? 8.512 -2.293 -14.450 1.00 88.94 83 VAL A C 1
ATOM 665 O O . VAL A 1 83 ? 7.421 -2.869 -14.358 1.00 88.94 83 VAL A O 1
ATOM 668 N N . PRO A 1 84 ? 8.602 -1.015 -14.856 1.00 87.31 84 PRO A N 1
ATOM 669 C CA . PRO A 1 84 ? 7.454 -0.300 -15.392 1.00 87.31 84 PRO A CA 1
ATOM 670 C C . PRO A 1 84 ? 7.074 -0.853 -16.771 1.00 87.31 84 PRO A C 1
ATOM 672 O O . PRO A 1 84 ? 7.903 -0.941 -17.673 1.00 87.31 84 PRO A O 1
ATOM 675 N N . ASP A 1 85 ? 5.799 -1.175 -16.951 1.00 81.19 85 ASP A N 1
ATOM 676 C CA . ASP A 1 85 ? 5.208 -1.441 -18.255 1.00 81.19 85 ASP A CA 1
ATOM 677 C C . ASP A 1 85 ? 5.037 -0.113 -19.005 1.00 81.19 85 ASP A C 1
ATOM 679 O O . ASP A 1 85 ? 4.183 0.715 -18.667 1.00 81.19 85 ASP A O 1
ATOM 683 N N . THR A 1 86 ? 5.890 0.103 -20.005 1.00 70.81 86 THR A N 1
ATOM 684 C CA . THR A 1 86 ? 5.912 1.306 -20.846 1.00 70.81 86 THR A CA 1
ATOM 685 C C . THR A 1 86 ? 4.967 1.219 -22.045 1.00 70.81 86 THR A C 1
ATOM 687 O O . THR A 1 86 ? 4.891 2.172 -22.820 1.00 70.81 86 THR A O 1
ATOM 690 N N . SER A 1 87 ? 4.213 0.120 -22.199 1.00 66.75 87 SER A N 1
ATOM 691 C CA . SER A 1 87 ? 3.271 -0.065 -23.315 1.00 66.75 87 SER A CA 1
ATOM 692 C C . SER A 1 87 ? 2.117 0.942 -23.310 1.00 66.75 87 SER A C 1
ATOM 694 O O . SER A 1 87 ? 1.552 1.258 -24.357 1.00 66.75 87 SER A O 1
ATOM 696 N N . LYS A 1 88 ? 1.772 1.484 -22.136 1.00 58.00 88 LYS A N 1
ATOM 697 C CA . LYS A 1 88 ? 0.784 2.554 -21.963 1.00 58.00 88 LYS A CA 1
ATOM 698 C C . LYS A 1 88 ? 1.506 3.813 -21.487 1.00 58.00 88 LYS A C 1
ATOM 700 O O . LYS A 1 88 ? 2.428 3.731 -20.681 1.00 58.00 88 LYS A O 1
ATOM 705 N N . GLY A 1 89 ? 1.108 4.976 -22.012 1.00 58.38 89 GLY A N 1
ATOM 706 C CA . GLY A 1 89 ? 1.735 6.268 -21.699 1.00 58.38 89 GLY A CA 1
ATOM 707 C C . GLY A 1 89 ? 1.778 6.601 -20.196 1.00 58.38 89 GLY A C 1
ATOM 708 O O . GLY A 1 89 ? 1.254 5.875 -19.358 1.00 58.38 89 GLY A O 1
ATOM 709 N N . LYS A 1 90 ? 2.377 7.747 -19.833 1.00 58.94 90 LYS A N 1
ATOM 710 C CA . LYS A 1 90 ? 2.638 8.157 -18.429 1.00 58.94 90 LYS A CA 1
ATOM 711 C C . LYS A 1 90 ? 1.438 8.060 -17.467 1.00 58.94 90 LYS A C 1
ATOM 713 O O . LYS A 1 90 ? 1.639 7.953 -16.259 1.00 58.94 90 LYS A O 1
ATOM 718 N N . GLN A 1 91 ? 0.203 8.138 -17.964 1.00 57.25 91 GLN A N 1
ATOM 719 C CA . GLN A 1 91 ? -1.001 7.946 -17.159 1.00 57.25 91 GLN A CA 1
ATOM 720 C C . GLN A 1 91 ? -1.407 6.468 -17.156 1.00 57.25 91 GLN A C 1
ATOM 722 O O . GLN A 1 91 ? -1.898 5.945 -18.151 1.00 57.25 91 GLN A O 1
ATOM 727 N N . GLY A 1 92 ? -1.233 5.807 -16.011 1.00 64.75 92 GLY A N 1
ATOM 728 C CA . GLY A 1 92 ? -1.637 4.409 -15.834 1.00 64.75 92 GLY A CA 1
ATOM 72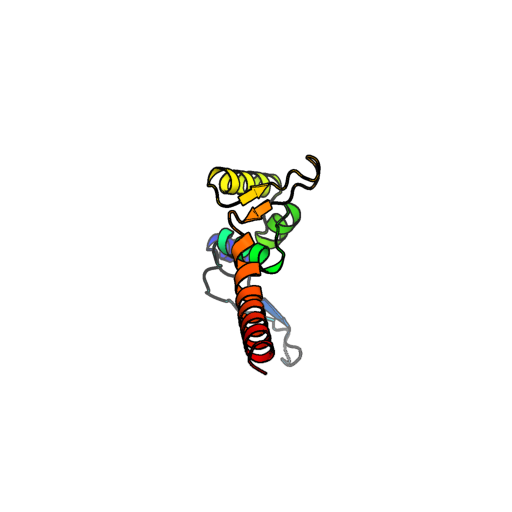9 C C . GLY A 1 92 ? -0.512 3.390 -16.005 1.00 64.75 92 GLY A C 1
ATOM 730 O O . GLY A 1 92 ? -0.807 2.226 -16.271 1.00 64.75 92 GLY A O 1
ATOM 731 N N . THR A 1 93 ? 0.748 3.801 -15.819 1.00 79.25 93 THR A N 1
ATOM 732 C CA . THR A 1 93 ? 1.894 2.886 -15.749 1.00 79.25 93 THR A CA 1
ATOM 733 C C . THR A 1 93 ? 1.633 1.792 -14.718 1.00 79.25 93 THR A C 1
ATOM 735 O O . THR A 1 93 ? 1.340 2.064 -13.547 1.00 79.25 93 THR A O 1
ATOM 738 N N . LYS A 1 94 ? 1.724 0.549 -15.181 1.00 85.94 94 LYS A N 1
ATOM 739 C CA . LYS A 1 94 ? 1.674 -0.647 -14.348 1.00 85.94 94 LYS A CA 1
ATOM 740 C C . LYS A 1 94 ? 3.093 -1.117 -14.082 1.00 85.94 94 LYS A C 1
ATOM 742 O O . LYS A 1 94 ? 3.985 -0.869 -14.883 1.00 85.94 94 LYS A O 1
ATOM 747 N N . TYR A 1 95 ? 3.300 -1.782 -12.961 1.00 88.50 95 TYR A N 1
ATOM 748 C CA . TYR A 1 95 ? 4.598 -2.305 -12.565 1.00 88.50 95 TYR A CA 1
ATOM 749 C C . TYR A 1 95 ? 4.501 -3.819 -12.461 1.00 88.50 95 TYR A C 1
ATOM 751 O O . TYR A 1 95 ? 3.570 -4.340 -11.849 1.00 88.50 95 TYR A O 1
ATOM 759 N N . MET A 1 96 ? 5.443 -4.519 -13.074 1.00 88.44 96 MET A N 1
ATOM 760 C CA . MET A 1 96 ? 5.538 -5.976 -13.050 1.00 88.44 96 MET A CA 1
ATOM 761 C C . MET A 1 96 ? 6.758 -6.384 -12.238 1.00 88.44 96 MET A C 1
ATOM 763 O O . MET A 1 96 ? 7.726 -5.632 -12.146 1.00 88.44 96 MET A O 1
ATOM 767 N N . ARG A 1 97 ? 6.730 -7.575 -11.647 1.00 85.88 97 ARG A N 1
ATOM 768 C CA . ARG A 1 97 ? 7.892 -8.109 -10.933 1.00 85.88 97 ARG A CA 1
ATOM 769 C C . ARG A 1 97 ? 9.015 -8.416 -11.923 1.00 85.88 97 ARG A C 1
ATOM 771 O O . ARG A 1 97 ? 8.769 -9.029 -12.964 1.00 85.88 97 ARG A O 1
ATOM 778 N N . VAL A 1 98 ? 10.244 -8.027 -11.587 1.00 82.50 98 VAL A N 1
ATOM 779 C CA . VAL A 1 98 ? 11.433 -8.416 -12.361 1.00 82.50 98 VAL A CA 1
ATOM 780 C C . VAL A 1 98 ? 11.532 -9.945 -12.372 1.00 82.50 98 VAL A C 1
ATOM 782 O O . VAL A 1 98 ? 11.422 -10.590 -11.331 1.00 82.50 98 VAL A O 1
ATOM 785 N N . GLY A 1 99 ? 11.658 -10.542 -13.560 1.00 68.69 99 GLY A N 1
ATOM 786 C CA . GLY A 1 99 ? 11.678 -12.001 -13.719 1.00 68.69 99 GLY A CA 1
ATOM 787 C C . GLY A 1 99 ? 10.320 -12.697 -13.538 1.00 68.69 99 GLY A C 1
ATOM 788 O O . GLY A 1 99 ? 10.270 -13.920 -13.491 1.00 68.69 99 GLY A O 1
ATOM 789 N N . GLY A 1 100 ? 9.198 -11.969 -13.478 1.00 54.19 100 GLY A N 1
ATOM 790 C CA . GLY A 1 100 ? 7.850 -12.530 -13.276 1.00 54.19 100 GLY A CA 1
ATOM 791 C C . GLY A 1 100 ? 7.349 -13.519 -14.344 1.00 54.19 100 GLY A C 1
ATOM 792 O O . GLY A 1 100 ? 6.277 -14.092 -14.175 1.00 54.19 100 GLY A O 1
ATOM 793 N N . GLY A 1 101 ? 8.121 -13.777 -15.405 1.00 46.81 101 GLY A N 1
ATOM 794 C CA . GLY A 1 101 ? 7.835 -14.837 -16.377 1.00 46.81 101 GLY A CA 1
ATOM 795 C C . GLY A 1 101 ? 7.941 -16.261 -15.813 1.00 46.81 101 GLY A C 1
ATOM 796 O O . GLY A 1 101 ? 7.415 -17.189 -16.421 1.00 46.81 101 GLY A O 1
ATOM 797 N N . TYR A 1 102 ? 8.564 -16.461 -14.646 1.00 47.47 102 TYR A N 1
ATOM 798 C CA . TYR A 1 102 ? 8.799 -17.818 -14.144 1.00 47.47 102 TYR A CA 1
ATOM 799 C C . TYR A 1 102 ? 7.561 -18.495 -13.539 1.00 47.47 102 TYR A C 1
ATOM 801 O O . TYR A 1 102 ? 7.468 -19.716 -13.601 1.00 47.47 102 TYR A O 1
ATOM 809 N N . VAL A 1 103 ? 6.569 -17.764 -13.012 1.00 44.62 103 VAL A N 1
ATOM 810 C CA . VAL A 1 103 ? 5.409 -18.413 -12.356 1.00 44.62 103 VAL A CA 1
ATOM 811 C C . VAL A 1 103 ? 4.415 -18.994 -13.375 1.00 44.62 103 VAL A C 1
ATOM 813 O O . VAL A 1 103 ? 3.783 -20.009 -13.099 1.00 44.62 103 VAL A O 1
ATOM 816 N N . GLN A 1 104 ? 4.349 -18.449 -14.597 1.00 41.50 104 GLN A N 1
ATOM 817 C CA . GLN A 1 104 ? 3.571 -19.065 -15.683 1.00 41.50 104 GLN A CA 1
ATOM 818 C C . GLN A 1 104 ? 4.258 -20.329 -16.240 1.00 41.50 104 GLN A C 1
ATOM 820 O O . GLN A 1 104 ? 3.595 -21.214 -16.773 1.00 41.50 104 GLN A O 1
ATOM 825 N N . GLN A 1 105 ? 5.586 -20.432 -16.107 1.00 40.28 105 GLN A N 1
ATOM 826 C CA . GLN A 1 105 ? 6.368 -21.524 -16.690 1.00 40.28 105 GLN A CA 1
ATOM 827 C C . GLN A 1 105 ? 6.303 -22.815 -15.860 1.00 40.28 105 GLN A C 1
ATOM 829 O O . GLN A 1 105 ? 6.361 -23.905 -16.422 1.00 40.28 105 GLN A O 1
ATOM 834 N N . TYR A 1 106 ? 6.111 -22.725 -14.540 1.00 43.91 106 TYR A N 1
ATOM 835 C CA . TYR A 1 106 ? 5.954 -23.918 -13.697 1.00 43.91 106 TYR A CA 1
ATOM 836 C C . TYR A 1 106 ? 4.571 -24.573 -13.807 1.00 43.91 106 TYR A C 1
ATOM 838 O O . TYR A 1 106 ? 4.483 -25.781 -13.609 1.00 43.91 106 TYR A O 1
ATOM 846 N N . LEU A 1 107 ? 3.521 -23.834 -14.198 1.00 43.88 107 LEU A N 1
ATOM 847 C CA . LEU A 1 107 ? 2.239 -24.450 -14.574 1.00 43.88 107 LEU A CA 1
ATOM 848 C C . LEU A 1 107 ? 2.270 -25.078 -15.981 1.00 43.88 107 LEU A C 1
ATOM 850 O O . LEU A 1 107 ? 1.545 -26.037 -16.218 1.00 43.88 107 LEU A O 1
ATOM 854 N N . SER A 1 108 ? 3.117 -24.593 -16.901 1.00 51.69 108 SER A N 1
ATOM 855 C CA . SER A 1 108 ? 3.226 -25.170 -18.253 1.00 51.69 108 SER A CA 1
ATOM 856 C C . SER A 1 108 ? 4.196 -26.351 -18.343 1.00 51.69 108 SER A C 1
ATOM 858 O O . SER A 1 108 ? 4.101 -27.157 -19.263 1.00 51.69 108 SER A O 1
ATOM 860 N N . LEU A 1 109 ? 5.122 -26.506 -17.391 1.00 51.69 109 LEU A N 1
ATOM 861 C CA . LEU A 1 109 ? 6.058 -27.635 -17.362 1.00 51.69 109 LEU A CA 1
ATOM 862 C C . LEU A 1 109 ? 5.352 -28.983 -17.161 1.00 51.69 109 LEU A C 1
ATOM 864 O O . LEU A 1 109 ? 5.742 -29.946 -17.817 1.00 51.69 109 LEU A O 1
ATOM 868 N N . SER A 1 110 ? 4.293 -29.047 -16.343 1.00 58.16 110 SER A N 1
ATOM 869 C CA . SER A 1 110 ? 3.461 -30.254 -16.202 1.00 58.16 110 SER A CA 1
ATOM 870 C C . SER A 1 110 ? 2.711 -30.594 -17.495 1.00 58.16 110 SER A C 1
ATOM 872 O O . SER A 1 110 ? 2.662 -31.755 -17.904 1.00 58.16 110 SER A O 1
ATOM 874 N N . GLU A 1 111 ? 2.211 -29.580 -18.204 1.00 56.91 111 GLU A N 1
ATOM 875 C CA . GLU A 1 111 ? 1.520 -29.746 -19.491 1.00 56.91 111 GLU A CA 1
ATOM 876 C C . GLU A 1 111 ? 2.495 -30.164 -20.610 1.00 56.91 111 GLU A C 1
ATOM 878 O O . GLU A 1 111 ? 2.179 -31.001 -21.459 1.00 56.91 111 GLU A O 1
ATOM 883 N N . LEU A 1 112 ? 3.728 -29.646 -20.585 1.00 55.47 112 LEU A N 1
ATOM 884 C CA . LEU A 1 112 ? 4.790 -29.999 -21.530 1.00 55.47 112 LEU A CA 1
ATOM 885 C C . LEU A 1 112 ? 5.359 -31.404 -21.283 1.00 55.47 112 LEU A C 1
ATOM 887 O O . LEU A 1 112 ? 5.759 -32.069 -22.246 1.00 55.47 112 LEU A O 1
ATOM 891 N N . THR A 1 113 ? 5.384 -31.887 -20.034 1.00 57.50 113 THR A N 1
ATOM 892 C CA . THR A 1 113 ? 5.745 -33.282 -19.736 1.00 57.50 113 THR A CA 1
ATOM 893 C C . THR A 1 113 ? 4.691 -34.262 -20.240 1.00 57.50 113 THR A C 1
ATOM 895 O O . THR A 1 113 ? 5.052 -35.245 -20.888 1.00 57.50 113 THR A O 1
ATOM 898 N N . GLU A 1 114 ? 3.400 -33.974 -20.053 1.00 56.91 114 GLU A N 1
ATOM 899 C CA . GLU A 1 114 ? 2.321 -34.831 -20.564 1.00 56.91 114 GLU A CA 1
ATOM 900 C C . GLU A 1 114 ? 2.285 -34.863 -22.101 1.00 56.91 114 GLU A C 1
ATOM 902 O O . GLU A 1 114 ? 2.118 -35.927 -22.708 1.00 56.91 114 GLU A O 1
ATOM 907 N N . ALA A 1 115 ? 2.520 -33.719 -22.752 1.00 57.44 115 ALA A N 1
ATOM 908 C CA . ALA A 1 115 ? 2.571 -33.632 -24.209 1.00 57.44 115 ALA A CA 1
ATOM 909 C C . ALA A 1 115 ? 3.757 -34.410 -24.810 1.00 57.44 115 ALA A C 1
ATOM 911 O O . ALA A 1 115 ? 3.604 -35.069 -25.841 1.00 57.44 115 ALA A O 1
ATOM 912 N N . LYS A 1 116 ? 4.933 -34.386 -24.166 1.00 54.84 116 LYS A N 1
ATOM 913 C CA . LYS A 1 116 ? 6.101 -35.157 -24.624 1.00 54.84 116 LYS A CA 1
ATOM 914 C C . LYS A 1 116 ? 5.894 -36.667 -24.506 1.00 54.84 116 LYS A C 1
ATOM 916 O O . LYS A 1 116 ? 6.293 -37.382 -25.422 1.00 54.84 116 LYS A O 1
ATOM 921 N N . ILE A 1 117 ? 5.249 -37.147 -23.441 1.00 57.41 117 ILE A N 1
ATOM 922 C CA . ILE A 1 117 ? 4.986 -38.583 -23.241 1.00 57.41 117 ILE A CA 1
ATOM 923 C C . ILE A 1 117 ? 4.052 -39.120 -24.339 1.00 57.41 117 ILE A C 1
ATOM 925 O O . ILE A 1 117 ? 4.376 -40.113 -24.991 1.00 57.41 117 ILE A O 1
ATOM 929 N N . ARG A 1 118 ? 2.969 -38.400 -24.665 1.00 56.44 118 ARG A N 1
ATOM 930 C CA . ARG A 1 118 ? 2.027 -38.817 -25.726 1.00 56.44 118 ARG A CA 1
ATOM 931 C C . ARG A 1 118 ? 2.631 -38.842 -27.135 1.00 56.44 118 ARG A C 1
ATOM 933 O O . ARG A 1 118 ? 2.190 -39.624 -27.978 1.00 56.44 118 ARG A O 1
ATOM 940 N N . ILE A 1 119 ? 3.613 -37.988 -27.425 1.00 58.12 119 ILE A N 1
ATOM 941 C CA . ILE A 1 119 ? 4.287 -37.962 -28.736 1.00 58.12 119 ILE A CA 1
ATOM 942 C C . ILE A 1 119 ? 5.253 -39.147 -28.887 1.00 58.12 119 ILE A C 1
ATOM 944 O O . ILE A 1 119 ? 5.409 -39.664 -29.994 1.00 58.12 119 ILE A O 1
ATOM 948 N N . VAL A 1 120 ? 5.876 -39.599 -27.796 1.00 58.03 120 VAL A N 1
ATOM 949 C CA . VAL A 1 120 ? 6.761 -40.775 -27.806 1.00 58.03 120 VAL A CA 1
ATOM 950 C C . VAL A 1 120 ? 5.958 -42.070 -27.968 1.00 58.03 120 VAL A C 1
ATOM 952 O O . VAL A 1 120 ? 6.366 -42.934 -28.740 1.00 58.03 120 VAL A O 1
ATOM 955 N N . GLU A 1 121 ? 4.784 -42.189 -27.342 1.00 56.62 121 GLU A N 1
ATOM 956 C CA . GLU A 1 121 ? 3.930 -43.382 -27.476 1.00 56.62 121 GLU A CA 1
ATOM 957 C C . GLU A 1 121 ? 3.333 -43.551 -28.883 1.00 56.62 121 GLU A C 1
ATOM 959 O O . GLU A 1 121 ? 3.206 -44.672 -29.365 1.00 56.62 121 GLU A O 1
ATOM 964 N N . ARG A 1 122 ? 3.041 -42.457 -29.603 1.00 55.81 122 ARG A N 1
ATOM 965 C CA . ARG A 1 122 ? 2.541 -42.528 -30.993 1.00 55.81 122 ARG A CA 1
ATOM 966 C C . ARG A 1 122 ? 3.601 -42.853 -32.046 1.00 55.81 122 ARG A C 1
ATOM 968 O O . ARG A 1 122 ? 3.235 -43.128 -33.181 1.00 55.81 122 ARG A O 1
ATOM 975 N N . LYS A 1 123 ? 4.892 -42.776 -31.713 1.00 53.88 123 LYS A N 1
ATOM 976 C CA . LYS A 1 123 ? 5.991 -43.101 -32.641 1.00 53.88 123 LYS A CA 1
ATOM 977 C C . LYS A 1 123 ? 6.498 -44.543 -32.518 1.00 53.88 123 LYS A C 1
ATOM 979 O O . LYS A 1 123 ? 7.352 -44.925 -33.308 1.00 53.88 123 LYS A O 1
ATOM 984 N N . ASN A 1 124 ? 5.985 -45.314 -31.558 1.00 51.47 124 ASN A N 1
ATOM 985 C CA . ASN A 1 124 ? 6.371 -46.707 -31.300 1.00 51.47 124 ASN A CA 1
ATOM 986 C C . ASN A 1 124 ? 5.236 -47.718 -31.588 1.00 51.47 124 ASN A C 1
ATOM 988 O O . ASN A 1 124 ? 5.268 -48.828 -31.059 1.00 51.47 124 ASN A O 1
ATOM 992 N N . LEU A 1 125 ? 4.249 -47.338 -32.409 1.00 46.75 125 LEU A N 1
ATOM 993 C CA . LEU A 1 125 ? 3.185 -48.202 -32.942 1.00 46.75 125 LEU A CA 1
ATOM 994 C C . LEU A 1 125 ? 3.250 -48.232 -34.469 1.00 46.75 125 LEU A C 1
ATOM 996 O O . LEU A 1 125 ? 3.412 -47.136 -35.056 1.00 46.75 125 LEU A O 1
#

Foldseek 3Di:
DQQVVCVVQQFDGWDWDFDPPDPDGDIDIDGDPDRHPDLVVQVVVVCLVVVWDWLVRSCVSSVDDSVVSVVVLVVCVVVQQWDWDPVDPPPTIIIGGRVSVVSVVVVCVVVVVVVVVVVVVVVVD

Secondary structure (DSSP, 8-state):
-HHHHHHHTTBPPPEEEE-TTSSS--EEEE---PBPPPHHHHHHHHHHHHS-EEHHHHHHHHT--HHHHHHHHHHHHHTTSEEEETTS-STT-EEEETTTTHHHHHHHHHHHHHHHHHHHHTT--

Sequence (125 aa):
MMFSSMQAVGSYPPLYFSSPYLEQDAVMVTLLNEERPAVWEQVSDWINRNGSISNRELRRIAGIETLKASKMLKKWVDADMLVPDTSKGKQGTKYMRVGGGYVQQYLSLSELTEAKIRIVERKNL

pLDDT: mean 74.5, std 14.8, range [40.28, 93.12]

Radius of gyration: 22.68 Å; chains: 1; bounding box: 45×59×60 Å